Protein AF-X0YW70-F1 (afdb_monomer_lite)

Structure (mmCIF, N/CA/C/O backbone):
data_AF-X0YW70-F1
#
_entry.id   AF-X0YW70-F1
#
loop_
_atom_site.group_PDB
_atom_site.id
_atom_site.type_symbol
_atom_site.label_atom_id
_atom_site.label_alt_id
_atom_site.label_comp_id
_atom_site.label_asym_id
_atom_site.label_entity_id
_atom_site.label_seq_id
_atom_site.pdbx_PDB_ins_code
_atom_site.Cartn_x
_atom_site.Cartn_y
_atom_site.Cartn_z
_atom_site.occupancy
_atom_site.B_iso_or_equiv
_atom_site.auth_seq_id
_atom_site.auth_comp_id
_atom_site.auth_asym_id
_atom_site.auth_atom_id
_atom_site.pdbx_PDB_model_num
ATOM 1 N N . ALA A 1 1 ? 23.499 14.968 -59.913 1.00 42.66 1 ALA A N 1
ATOM 2 C CA . ALA A 1 1 ? 22.264 14.790 -59.120 1.00 42.66 1 ALA A CA 1
ATOM 3 C C . ALA A 1 1 ? 22.372 13.484 -58.333 1.00 42.66 1 ALA A C 1
ATOM 5 O O . ALA A 1 1 ? 22.371 12.433 -58.950 1.00 42.66 1 ALA A O 1
ATOM 6 N N . GLY A 1 2 ? 22.570 13.528 -57.010 1.00 45.94 2 GLY A N 1
ATOM 7 C CA . GLY A 1 2 ? 22.821 12.306 -56.221 1.00 45.94 2 GLY A CA 1
ATOM 8 C C . GLY A 1 2 ? 22.649 12.444 -54.703 1.00 45.94 2 GLY A C 1
ATOM 9 O O . GLY A 1 2 ? 23.212 11.651 -53.960 1.00 45.94 2 GLY A O 1
ATOM 10 N N . GLY A 1 3 ? 21.909 13.453 -54.228 1.00 42.41 3 GLY A N 1
ATOM 11 C CA . GLY A 1 3 ? 21.816 13.784 -52.795 1.00 42.41 3 GLY A CA 1
ATOM 12 C C . GLY A 1 3 ? 20.552 13.305 -52.068 1.00 42.41 3 GLY A C 1
ATOM 13 O O . GLY A 1 3 ? 20.504 13.346 -50.846 1.00 42.41 3 GLY A O 1
ATOM 14 N N . THR A 1 4 ? 19.519 12.841 -52.773 1.00 50.44 4 THR A N 1
ATOM 15 C CA . THR A 1 4 ? 18.180 12.627 -52.184 1.00 50.44 4 THR A CA 1
ATOM 16 C C . THR A 1 4 ? 17.891 11.201 -51.708 1.00 50.44 4 THR A C 1
ATOM 18 O O . THR A 1 4 ? 16.890 10.989 -51.024 1.00 50.44 4 THR A O 1
ATOM 21 N N . LEU A 1 5 ? 18.748 10.217 -52.011 1.00 46.97 5 LEU A N 1
ATOM 22 C CA . LEU A 1 5 ? 18.498 8.815 -51.637 1.00 46.97 5 LEU A CA 1
ATOM 23 C C . LEU A 1 5 ? 18.948 8.461 -50.204 1.00 46.97 5 LEU A C 1
ATOM 25 O O . LEU A 1 5 ? 18.358 7.573 -49.595 1.00 46.97 5 LEU A O 1
ATOM 29 N N . ARG A 1 6 ? 19.947 9.161 -49.642 1.00 49.00 6 ARG A N 1
ATOM 30 C CA . ARG A 1 6 ? 20.486 8.864 -48.295 1.00 49.00 6 ARG A CA 1
ATOM 31 C C . ARG A 1 6 ? 19.569 9.335 -47.157 1.00 49.00 6 ARG A C 1
ATOM 33 O O . ARG A 1 6 ? 19.349 8.592 -46.207 1.00 49.00 6 ARG A O 1
ATOM 40 N N . VAL A 1 7 ? 18.912 10.485 -47.326 1.00 46.56 7 VAL A N 1
ATOM 41 C CA . VAL A 1 7 ? 18.051 11.105 -46.294 1.00 46.56 7 VAL A CA 1
ATOM 42 C C . VAL A 1 7 ? 16.803 10.258 -45.970 1.00 46.56 7 VAL A C 1
ATOM 44 O O . VAL A 1 7 ? 16.304 10.246 -44.843 1.00 46.56 7 VAL A O 1
ATOM 47 N N . ARG A 1 8 ? 16.279 9.497 -46.944 1.00 48.88 8 ARG A N 1
ATOM 48 C CA . ARG A 1 8 ? 15.075 8.657 -46.760 1.00 48.88 8 ARG A CA 1
ATOM 49 C C . ARG A 1 8 ? 15.331 7.350 -45.998 1.00 48.88 8 ARG A C 1
ATOM 51 O O . ARG A 1 8 ? 14.405 6.816 -45.392 1.00 48.88 8 ARG A O 1
ATOM 58 N N . ALA A 1 9 ? 16.557 6.827 -46.028 1.00 44.50 9 ALA A N 1
ATOM 59 C CA . ALA A 1 9 ? 16.932 5.632 -45.269 1.00 44.50 9 ALA A CA 1
ATOM 60 C C . ALA A 1 9 ? 17.173 5.968 -43.786 1.00 44.50 9 ALA A C 1
ATOM 62 O O . ALA A 1 9 ? 16.694 5.256 -42.904 1.00 44.50 9 ALA A O 1
ATOM 63 N N . GLU A 1 10 ? 17.816 7.108 -43.517 1.00 46.19 10 GLU A N 1
ATOM 64 C CA . GLU A 1 10 ? 18.098 7.613 -42.164 1.00 46.19 10 GLU A CA 1
ATOM 65 C C . GLU A 1 10 ? 16.809 7.957 -41.395 1.00 46.19 10 GLU A C 1
ATOM 67 O O . GLU A 1 10 ? 16.687 7.670 -40.207 1.00 46.19 10 GLU A O 1
ATOM 72 N N . THR A 1 11 ? 15.795 8.483 -42.088 1.00 52.06 11 THR A N 1
ATOM 73 C CA . THR A 1 11 ? 14.478 8.818 -41.507 1.00 52.06 11 THR A CA 1
ATOM 74 C C . THR A 1 11 ? 13.588 7.604 -41.208 1.00 52.06 11 THR A C 1
ATOM 76 O O . THR A 1 11 ? 12.722 7.676 -40.336 1.00 52.06 11 THR A O 1
ATOM 79 N N . ARG A 1 12 ? 13.785 6.467 -41.889 1.00 50.66 12 ARG A N 1
ATOM 80 C CA . ARG A 1 12 ? 13.063 5.217 -41.582 1.00 50.66 12 ARG A CA 1
ATOM 81 C C . ARG A 1 12 ? 13.646 4.493 -40.370 1.00 50.66 12 ARG A C 1
ATOM 83 O O . ARG A 1 12 ? 12.865 3.965 -39.583 1.00 50.66 12 ARG A O 1
ATOM 90 N N . LEU A 1 13 ? 14.971 4.516 -40.181 1.00 53.16 13 LEU A N 1
ATOM 91 C CA . LEU A 1 13 ? 15.602 3.964 -38.974 1.00 53.16 13 LEU A CA 1
ATOM 92 C C . LEU A 1 13 ? 15.162 4.711 -37.706 1.00 53.16 13 LEU A C 1
ATOM 94 O O . LEU A 1 13 ? 14.901 4.074 -36.689 1.00 53.16 13 LEU A O 1
ATOM 98 N N . THR A 1 14 ? 15.019 6.038 -37.762 1.00 58.97 14 THR A N 1
ATOM 99 C CA . THR A 1 14 ? 14.597 6.839 -36.599 1.00 58.97 14 THR A CA 1
ATOM 100 C C . THR A 1 14 ? 13.123 6.657 -36.248 1.00 58.97 14 THR A C 1
ATOM 102 O O . THR A 1 14 ? 12.781 6.638 -35.067 1.00 58.97 14 THR A O 1
ATOM 105 N N . LYS A 1 15 ? 12.245 6.466 -37.243 1.00 56.50 15 LYS A N 1
ATOM 106 C CA . LYS A 1 15 ? 10.830 6.147 -36.999 1.00 56.50 15 LYS A CA 1
ATOM 107 C C . LYS A 1 15 ? 10.671 4.780 -36.327 1.00 56.50 15 LYS A C 1
ATOM 109 O O . LYS A 1 15 ? 9.982 4.683 -35.319 1.00 56.50 15 LYS A O 1
ATOM 114 N N . HIS A 1 16 ? 11.368 3.765 -36.839 1.00 57.78 16 HIS A N 1
ATOM 115 C CA . HIS A 1 16 ? 11.343 2.419 -36.265 1.00 57.78 16 HIS A CA 1
ATOM 116 C C . HIS A 1 16 ? 11.942 2.395 -34.850 1.00 57.78 16 HIS A C 1
ATOM 118 O O . HIS A 1 16 ? 11.401 1.734 -33.974 1.00 57.78 16 HIS A O 1
ATOM 124 N N . ALA A 1 17 ? 13.010 3.160 -34.596 1.00 58.31 17 ALA A N 1
ATOM 125 C CA . ALA A 1 17 ? 13.580 3.312 -33.256 1.00 58.31 17 ALA A CA 1
ATOM 126 C C . ALA A 1 17 ? 12.592 3.961 -32.268 1.00 58.31 17 ALA A C 1
ATOM 128 O O . ALA A 1 17 ? 12.493 3.507 -31.135 1.00 58.31 17 ALA A O 1
ATOM 129 N N . LYS A 1 18 ? 11.814 4.962 -32.706 1.00 58.06 18 LYS A N 1
ATOM 130 C CA . LYS A 1 18 ? 10.752 5.591 -31.898 1.00 58.06 18 LYS A CA 1
ATOM 131 C C . LYS A 1 18 ? 9.567 4.664 -31.619 1.00 58.06 18 LYS A C 1
ATOM 133 O O . LYS A 1 18 ? 9.034 4.672 -30.517 1.00 58.06 18 LYS A O 1
ATOM 138 N N . GLU A 1 19 ? 9.144 3.875 -32.606 1.00 54.81 19 GLU A N 1
ATOM 139 C CA . GLU A 1 19 ? 8.089 2.867 -32.419 1.00 54.81 19 GLU A CA 1
ATOM 140 C C . GLU A 1 19 ? 8.546 1.737 -31.486 1.00 54.81 19 GLU A C 1
ATOM 142 O O . GLU A 1 19 ? 7.775 1.295 -30.640 1.00 54.81 19 GLU A O 1
ATOM 147 N N . ILE A 1 20 ? 9.811 1.314 -31.574 1.00 58.03 20 ILE A N 1
ATOM 148 C CA . ILE A 1 20 ? 10.397 0.319 -30.667 1.00 58.03 20 ILE A CA 1
ATOM 149 C C . ILE A 1 20 ? 10.499 0.869 -29.234 1.00 58.03 20 ILE A C 1
ATOM 151 O O . ILE A 1 20 ? 10.133 0.156 -28.306 1.00 58.03 20 ILE A O 1
ATOM 155 N N . ASP A 1 21 ? 10.918 2.123 -29.046 1.00 56.66 21 ASP A N 1
ATOM 156 C CA . ASP A 1 21 ? 10.972 2.808 -27.740 1.00 56.66 21 ASP A CA 1
ATOM 157 C C . ASP A 1 21 ? 9.579 2.898 -27.078 1.00 56.66 21 ASP A C 1
ATOM 159 O O . ASP A 1 21 ? 9.391 2.486 -25.933 1.00 56.66 21 ASP A O 1
ATOM 163 N N . SER A 1 22 ? 8.557 3.274 -27.856 1.00 55.81 22 SER A N 1
ATOM 164 C CA . SER A 1 22 ? 7.154 3.300 -27.411 1.00 55.81 22 SER A CA 1
ATOM 165 C C . SER A 1 22 ? 6.595 1.905 -27.078 1.00 55.81 22 SER A C 1
ATOM 167 O O . SER A 1 22 ? 5.858 1.728 -26.106 1.00 55.81 22 SER A O 1
ATOM 169 N N . MET A 1 23 ? 6.965 0.872 -27.841 1.00 53.44 23 MET A N 1
ATOM 170 C CA . MET A 1 23 ? 6.566 -0.512 -27.547 1.00 53.44 23 MET A CA 1
ATOM 171 C C . MET A 1 23 ? 7.310 -1.105 -26.335 1.00 53.44 23 MET A C 1
ATOM 173 O O . MET A 1 23 ? 6.788 -2.018 -25.686 1.00 53.44 23 MET A O 1
ATOM 177 N N . VAL A 1 24 ? 8.505 -0.601 -26.010 1.00 53.94 24 VAL A N 1
ATOM 178 C CA . VAL A 1 24 ? 9.273 -0.952 -24.803 1.00 53.94 24 VAL A CA 1
ATOM 179 C C . VAL A 1 24 ? 8.676 -0.286 -23.552 1.00 53.94 24 VAL A C 1
ATOM 181 O O . VAL A 1 24 ? 8.626 -0.925 -22.500 1.00 53.94 24 VAL A O 1
ATOM 184 N N . GLU A 1 25 ? 8.118 0.924 -23.662 1.00 55.16 25 GLU A N 1
ATOM 185 C CA . GLU A 1 25 ? 7.384 1.594 -22.571 1.00 55.16 25 GLU A CA 1
ATOM 186 C C . GLU A 1 25 ? 6.136 0.821 -22.105 1.00 55.16 25 GLU A C 1
ATOM 188 O O . GLU A 1 25 ? 5.864 0.744 -20.903 1.00 55.16 25 GLU A O 1
ATOM 193 N N . ILE A 1 26 ? 5.398 0.198 -23.032 1.00 55.69 26 ILE A N 1
ATOM 194 C CA . ILE A 1 26 ? 4.180 -0.573 -22.716 1.00 55.69 26 ILE A CA 1
ATOM 195 C C . ILE A 1 26 ? 4.523 -1.961 -22.149 1.00 55.69 26 ILE A C 1
ATOM 197 O O . ILE A 1 26 ? 3.835 -2.461 -21.258 1.00 55.69 26 ILE A O 1
ATOM 201 N N . LYS A 1 27 ? 5.617 -2.586 -22.606 1.00 52.50 27 LYS A N 1
ATOM 202 C CA . LYS A 1 27 ? 6.040 -3.922 -22.138 1.00 52.50 27 LYS A CA 1
ATOM 203 C C . LYS A 1 27 ? 6.600 -3.942 -20.715 1.00 52.50 27 LYS A C 1
ATOM 205 O O . LYS A 1 27 ? 6.576 -4.993 -20.082 1.00 52.50 27 LYS A O 1
ATOM 210 N N . ASN A 1 28 ? 7.051 -2.802 -20.195 1.00 58.03 28 ASN A N 1
ATOM 211 C CA . ASN A 1 28 ? 7.602 -2.690 -18.841 1.00 58.03 28 ASN A CA 1
ATOM 212 C C . ASN A 1 28 ? 6.563 -2.333 -17.771 1.00 58.03 28 ASN A C 1
ATOM 214 O O . ASN A 1 28 ? 6.927 -2.045 -16.633 1.00 58.03 28 ASN A O 1
ATOM 218 N N . ALA A 1 29 ? 5.276 -2.325 -18.114 1.00 62.91 29 ALA A N 1
ATOM 219 C CA . ALA A 1 29 ? 4.238 -1.907 -17.188 1.00 62.91 29 ALA A CA 1
ATOM 220 C C . ALA A 1 29 ? 3.885 -2.960 -16.123 1.00 62.91 29 ALA A C 1
ATOM 222 O O . ALA A 1 29 ? 3.028 -2.682 -15.314 1.00 62.91 29 ALA A O 1
ATOM 223 N N . SER A 1 30 ? 4.485 -4.150 -16.064 1.00 74.69 30 SER A N 1
ATOM 224 C CA . SER A 1 30 ? 4.102 -5.170 -15.072 1.00 74.69 30 SER A CA 1
ATOM 225 C C . SER A 1 30 ? 4.532 -4.848 -13.625 1.00 74.69 30 SER A C 1
ATOM 227 O O . SER A 1 30 ? 5.403 -4.016 -13.363 1.00 74.69 30 SER A O 1
ATOM 229 N N . GLY A 1 31 ? 3.903 -5.526 -12.660 1.00 80.81 31 GLY A N 1
ATOM 230 C CA . GLY A 1 31 ? 4.183 -5.365 -11.229 1.00 80.81 31 GLY A CA 1
ATOM 231 C C . GLY A 1 31 ? 3.471 -4.163 -10.603 1.00 80.81 31 GLY A C 1
ATOM 232 O O . GLY A 1 31 ? 2.433 -3.717 -11.091 1.00 80.81 31 GLY A O 1
ATOM 233 N N . LEU A 1 32 ? 4.039 -3.633 -9.519 1.00 85.56 32 LEU A N 1
ATOM 234 C CA . LEU A 1 32 ? 3.462 -2.534 -8.737 1.00 85.56 32 LEU A CA 1
ATOM 235 C C . LEU A 1 32 ? 3.222 -1.264 -9.573 1.00 85.56 32 LEU A C 1
ATOM 237 O O . LEU A 1 32 ? 2.337 -0.476 -9.268 1.00 85.56 32 LEU A O 1
ATOM 241 N N . TYR A 1 33 ? 3.954 -1.056 -10.670 1.00 86.50 33 TYR A N 1
ATOM 242 C CA . TYR A 1 33 ? 3.765 0.132 -11.507 1.00 86.50 33 TYR A CA 1
ATOM 243 C C . TYR A 1 33 ? 2.441 0.162 -12.286 1.00 86.50 33 TYR A C 1
ATOM 245 O O . TYR A 1 33 ? 2.110 1.220 -12.812 1.00 86.50 33 TYR A O 1
ATOM 253 N N . MET A 1 34 ? 1.666 -0.929 -12.349 1.00 84.88 34 MET A N 1
ATOM 254 C CA . MET A 1 34 ? 0.340 -0.907 -12.993 1.00 84.88 34 MET A CA 1
ATOM 255 C C . MET A 1 34 ? -0.678 -0.049 -12.240 1.00 84.88 34 MET A C 1
ATOM 257 O O . MET A 1 34 ? -1.549 0.553 -12.860 1.00 84.88 34 MET A O 1
ATOM 261 N N . THR A 1 35 ? -0.594 -0.025 -10.911 1.00 88.75 35 THR A N 1
ATOM 262 C CA . THR A 1 35 ? -1.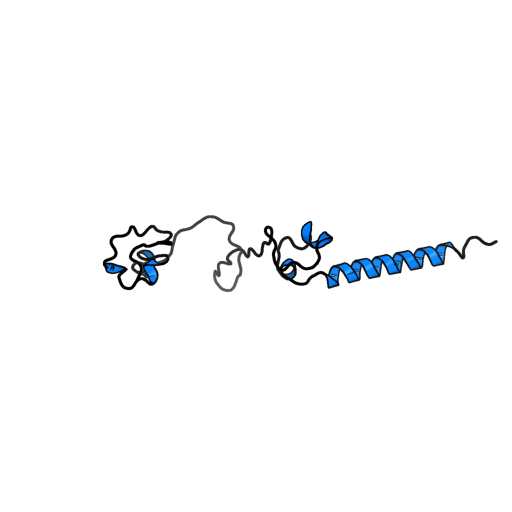586 0.615 -10.032 1.00 88.75 35 THR A CA 1
ATOM 263 C C . THR A 1 35 ? -1.000 1.764 -9.221 1.00 88.75 35 THR A C 1
ATOM 265 O O . THR A 1 35 ? -1.695 2.353 -8.405 1.00 88.75 35 THR A O 1
ATOM 268 N N . CYS A 1 36 ? 0.275 2.086 -9.438 1.00 90.44 36 CYS A N 1
ATOM 269 C CA . CYS A 1 36 ? 0.955 3.160 -8.731 1.00 90.44 36 CYS A CA 1
ATOM 270 C C . CYS A 1 36 ? 0.571 4.526 -9.315 1.00 90.44 36 CYS A C 1
ATOM 272 O O . CYS A 1 36 ? 0.815 4.791 -10.495 1.00 90.44 36 CYS A O 1
ATOM 274 N N . ASN A 1 37 ? 0.082 5.429 -8.471 1.00 91.38 37 ASN A N 1
ATOM 275 C CA . ASN A 1 37 ? -0.199 6.829 -8.787 1.00 91.38 37 ASN A CA 1
ATOM 276 C C . ASN A 1 37 ? 1.038 7.550 -9.348 1.00 91.38 37 ASN A C 1
ATOM 278 O O . ASN A 1 37 ? 0.937 8.380 -10.252 1.00 91.38 37 ASN A O 1
ATOM 282 N N . ASN A 1 38 ? 2.229 7.170 -8.877 1.00 89.75 38 ASN A N 1
ATOM 283 C CA . ASN A 1 38 ? 3.500 7.735 -9.328 1.00 89.75 38 ASN A CA 1
ATOM 284 C C . ASN A 1 38 ? 4.029 7.101 -10.627 1.00 89.75 38 ASN A C 1
ATOM 286 O O . ASN A 1 38 ? 5.049 7.549 -11.147 1.00 89.75 38 ASN A O 1
ATOM 290 N N . ALA A 1 39 ? 3.391 6.061 -11.179 1.00 87.12 39 ALA A N 1
ATOM 291 C CA . ALA A 1 39 ? 3.924 5.299 -12.313 1.00 87.12 39 ALA A CA 1
ATOM 292 C C . ALA A 1 39 ? 4.327 6.135 -13.545 1.00 87.12 39 ALA A C 1
ATOM 294 O O . ALA A 1 39 ? 5.345 5.790 -14.153 1.00 87.12 39 ALA A O 1
ATOM 295 N N . PRO A 1 40 ? 3.605 7.196 -13.962 1.00 84.19 40 PRO A N 1
ATOM 296 C CA . PRO A 1 40 ? 3.977 7.977 -15.147 1.00 84.19 40 PRO A CA 1
ATOM 297 C C . PRO A 1 40 ? 5.293 8.750 -14.993 1.00 84.19 40 PRO A C 1
ATOM 299 O O . PRO A 1 40 ? 6.008 8.940 -15.970 1.00 84.19 40 PRO A O 1
ATOM 302 N N . SER A 1 41 ? 5.625 9.182 -13.775 1.00 84.44 41 SER A N 1
ATOM 303 C CA . SER A 1 41 ? 6.786 10.032 -13.473 1.00 84.44 41 SER A CA 1
ATOM 304 C C . SER A 1 41 ? 7.824 9.353 -12.569 1.00 84.44 41 SER A C 1
ATOM 306 O O . SER A 1 41 ? 8.816 9.970 -12.178 1.00 84.44 41 SER A O 1
ATOM 308 N N . CYS A 1 42 ? 7.634 8.073 -12.237 1.00 83.62 42 CYS A N 1
ATOM 309 C CA . CYS A 1 42 ? 8.506 7.345 -11.327 1.00 83.62 42 CYS A CA 1
ATOM 310 C C . CYS A 1 42 ? 9.891 7.098 -11.946 1.00 83.62 42 CYS A C 1
ATOM 312 O O . CYS A 1 42 ? 10.052 6.303 -12.877 1.00 83.62 42 CYS A O 1
ATOM 314 N N . PHE A 1 43 ? 10.920 7.705 -11.349 1.00 84.44 43 PHE A N 1
ATOM 315 C CA . PHE A 1 43 ? 12.323 7.525 -11.736 1.00 84.44 43 PHE A CA 1
ATOM 316 C C . PHE A 1 43 ? 12.757 6.048 -11.766 1.00 84.44 43 PHE A C 1
ATOM 318 O O . PHE A 1 43 ? 13.561 5.641 -12.608 1.00 84.44 43 PHE A O 1
ATOM 325 N N . HIS A 1 44 ? 12.217 5.227 -10.861 1.00 81.81 44 HIS A N 1
ATOM 326 C CA . HIS A 1 44 ? 12.572 3.814 -10.767 1.00 81.81 44 HIS A CA 1
ATOM 327 C C . HIS A 1 44 ? 11.956 2.971 -11.887 1.00 81.81 44 HIS A C 1
ATOM 329 O O . HIS A 1 44 ? 12.628 2.062 -12.374 1.00 81.81 44 HIS A O 1
ATOM 335 N N . ARG A 1 45 ? 10.747 3.303 -12.360 1.00 80.62 45 ARG A N 1
ATOM 336 C CA . ARG A 1 45 ? 10.089 2.599 -13.473 1.00 80.62 45 ARG A CA 1
ATOM 337 C C . ARG A 1 45 ? 10.904 2.702 -14.760 1.00 80.62 45 ARG A C 1
ATOM 339 O O . ARG A 1 45 ? 11.157 1.692 -15.409 1.00 80.62 45 ARG A O 1
ATOM 346 N N . ALA A 1 46 ? 11.378 3.907 -15.082 1.00 76.44 46 ALA A N 1
ATOM 347 C CA . ALA A 1 46 ? 12.148 4.163 -16.299 1.00 76.44 46 ALA A CA 1
ATOM 348 C C . ALA A 1 46 ? 13.507 3.432 -16.337 1.00 76.44 46 ALA A C 1
ATOM 350 O O . ALA A 1 46 ? 14.068 3.242 -17.412 1.00 76.44 46 ALA A O 1
ATOM 351 N N . ARG A 1 47 ? 14.058 3.028 -15.180 1.00 76.75 47 ARG A N 1
ATOM 352 C CA . ARG A 1 47 ? 15.416 2.455 -15.083 1.00 76.75 47 ARG A CA 1
ATOM 353 C C . ARG A 1 47 ? 15.488 1.005 -14.618 1.00 76.75 47 ARG A C 1
ATOM 355 O O . ARG A 1 47 ? 16.488 0.352 -14.895 1.00 76.75 47 ARG A O 1
ATOM 362 N N . ARG A 1 48 ? 14.498 0.514 -13.869 1.00 76.88 48 ARG A N 1
ATOM 363 C CA . ARG A 1 48 ? 14.537 -0.821 -13.244 1.00 76.88 48 ARG A CA 1
ATOM 364 C C . ARG A 1 48 ? 13.561 -1.823 -13.862 1.00 76.88 48 ARG A C 1
ATOM 366 O O . ARG A 1 48 ? 13.607 -2.989 -13.488 1.00 76.88 48 ARG A O 1
ATOM 373 N N . GLY A 1 49 ? 12.730 -1.399 -14.817 1.00 71.31 49 GLY A N 1
ATOM 374 C CA . GLY A 1 49 ? 11.694 -2.257 -15.389 1.00 71.31 49 GLY A CA 1
ATOM 375 C C . GLY A 1 49 ? 10.597 -2.569 -14.362 1.00 71.31 49 GLY A C 1
ATOM 376 O O . GLY A 1 49 ? 10.426 -1.797 -13.417 1.00 71.31 49 GLY A O 1
ATOM 377 N N . PRO A 1 50 ? 9.834 -3.658 -14.529 1.00 74.38 50 PRO A N 1
ATOM 378 C CA . PRO A 1 50 ? 8.741 -3.999 -13.623 1.00 74.38 50 PRO A CA 1
ATOM 379 C C . PRO A 1 50 ? 9.239 -4.277 -12.198 1.00 74.38 50 PRO A C 1
ATOM 381 O O . PRO A 1 50 ? 10.149 -5.079 -11.992 1.00 74.38 50 PRO A O 1
ATOM 384 N N . ALA A 1 51 ? 8.641 -3.616 -11.202 1.00 78.56 51 ALA A N 1
ATOM 385 C CA . ALA A 1 51 ? 9.013 -3.776 -9.797 1.00 78.56 51 ALA A CA 1
ATOM 386 C C . ALA A 1 51 ? 7.979 -4.606 -9.032 1.00 78.56 51 ALA A C 1
ATOM 388 O O . ALA A 1 51 ? 6.779 -4.347 -9.106 1.00 78.56 51 ALA A O 1
ATOM 389 N N . LEU A 1 52 ? 8.470 -5.570 -8.251 1.00 80.44 52 LEU A N 1
ATOM 390 C CA . LEU A 1 52 ? 7.683 -6.300 -7.249 1.00 80.44 52 LEU A CA 1
ATOM 391 C C . LEU A 1 52 ? 7.749 -5.639 -5.864 1.00 80.44 52 LEU A C 1
ATOM 393 O O . LEU A 1 52 ? 6.912 -5.917 -5.016 1.00 80.44 52 LEU A O 1
ATOM 397 N N . LEU A 1 53 ? 8.738 -4.767 -5.648 1.00 82.06 53 LEU A N 1
ATOM 398 C CA . LEU A 1 53 ? 8.935 -3.999 -4.423 1.00 82.06 53 LEU A CA 1
ATOM 399 C C . LEU A 1 53 ? 9.389 -2.584 -4.788 1.00 82.06 53 LEU A C 1
ATOM 401 O O . LEU A 1 53 ? 10.338 -2.410 -5.557 1.00 82.06 53 LEU A O 1
ATOM 405 N N . CYS A 1 54 ? 8.716 -1.577 -4.240 1.00 85.25 54 CYS A N 1
ATOM 406 C CA . CYS A 1 54 ? 9.073 -0.176 -4.408 1.00 85.25 54 CYS A CA 1
ATOM 407 C C . CYS A 1 54 ? 8.687 0.592 -3.143 1.00 85.25 54 CYS A C 1
ATOM 409 O O . CYS A 1 54 ? 7.523 0.614 -2.763 1.00 85.25 54 CYS A O 1
ATOM 411 N N . GLU A 1 55 ? 9.668 1.221 -2.501 1.00 87.81 55 GLU A N 1
ATOM 412 C CA . GLU A 1 55 ? 9.462 1.991 -1.265 1.00 87.81 55 GLU A CA 1
ATOM 413 C C . GLU A 1 55 ? 8.649 3.272 -1.499 1.00 87.81 55 GLU A C 1
ATOM 415 O O . GLU A 1 55 ? 8.066 3.814 -0.570 1.00 87.81 55 GLU A O 1
ATOM 420 N N . THR A 1 56 ? 8.598 3.748 -2.747 1.00 89.06 56 THR A N 1
ATOM 421 C CA . THR A 1 56 ? 7.840 4.936 -3.169 1.00 89.06 56 THR A CA 1
ATOM 422 C C . THR A 1 56 ? 6.551 4.582 -3.916 1.00 89.06 56 THR A C 1
ATOM 424 O O . THR A 1 56 ? 5.994 5.413 -4.641 1.00 89.06 56 THR A O 1
ATOM 427 N N . PHE A 1 57 ? 6.092 3.334 -3.778 1.00 92.00 57 PHE A N 1
ATOM 428 C CA . PHE A 1 57 ? 4.797 2.906 -4.289 1.00 92.00 57 PHE A CA 1
ATOM 429 C C . PHE A 1 57 ? 3.669 3.659 -3.578 1.00 92.00 57 PHE A C 1
ATOM 431 O O . PHE A 1 57 ? 3.687 3.797 -2.358 1.00 92.00 57 PHE A O 1
ATOM 438 N N . ASP A 1 58 ? 2.705 4.139 -4.358 1.00 91.75 58 ASP A N 1
ATOM 439 C CA . ASP A 1 58 ? 1.542 4.870 -3.867 1.00 91.75 58 ASP A CA 1
ATOM 440 C C . ASP A 1 58 ? 0.306 4.422 -4.649 1.00 91.75 58 ASP A C 1
ATOM 442 O O . ASP A 1 58 ? 0.236 4.641 -5.856 1.00 91.75 58 ASP A O 1
ATOM 446 N N . ASP A 1 59 ? -0.647 3.789 -3.974 1.00 92.31 59 ASP A N 1
ATOM 447 C CA . ASP A 1 59 ? -1.966 3.417 -4.491 1.00 92.31 59 ASP A CA 1
ATOM 448 C C . ASP A 1 59 ? -3.094 4.125 -3.734 1.00 92.31 59 ASP A C 1
ATOM 450 O O . ASP A 1 59 ? -4.233 3.655 -3.717 1.00 92.31 59 ASP A O 1
A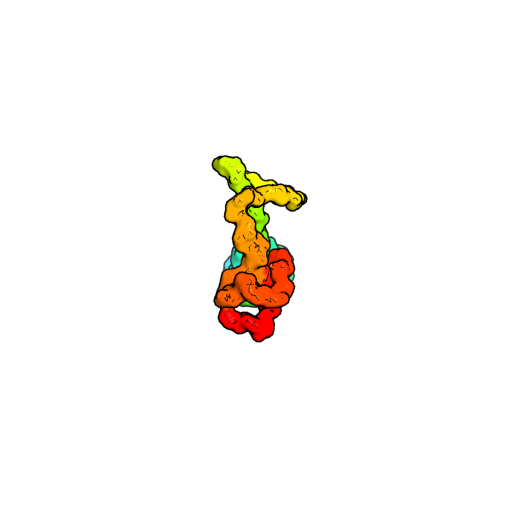TOM 454 N N . TYR A 1 60 ? -2.792 5.264 -3.103 1.00 93.44 60 TYR A N 1
ATOM 455 C CA . TYR A 1 60 ? -3.766 6.001 -2.320 1.00 93.44 60 TYR A CA 1
ATOM 456 C C . TYR A 1 60 ? -5.010 6.337 -3.151 1.00 93.44 60 TYR A C 1
ATOM 458 O O . TYR A 1 60 ? -4.952 7.072 -4.142 1.00 93.44 60 TYR A O 1
ATOM 466 N N . VAL A 1 61 ? -6.152 5.820 -2.696 1.00 88.50 61 VAL A N 1
ATOM 467 C CA . VAL A 1 61 ? -7.482 6.175 -3.189 1.00 88.50 61 VAL A CA 1
ATOM 468 C C . VAL A 1 61 ? -8.176 6.993 -2.098 1.00 88.50 61 VAL A C 1
ATOM 470 O O . VAL A 1 61 ? -8.370 6.479 -0.992 1.00 88.50 61 VAL A O 1
ATOM 473 N N . PRO A 1 62 ? -8.574 8.250 -2.364 1.00 84.38 62 PRO A N 1
ATOM 474 C CA . PRO A 1 62 ? -9.289 9.043 -1.375 1.00 84.38 62 PRO A CA 1
ATOM 475 C C . PRO A 1 62 ? -10.626 8.367 -1.022 1.00 84.38 62 PRO A C 1
ATOM 477 O O . PRO A 1 62 ? -11.324 7.884 -1.922 1.00 84.38 62 PRO A O 1
ATOM 480 N N . PRO A 1 63 ? -11.020 8.331 0.265 1.00 79.44 63 PRO A N 1
ATOM 481 C CA . PRO A 1 63 ? -12.273 7.712 0.677 1.00 79.44 63 PRO A CA 1
ATOM 482 C C . PRO A 1 63 ? -13.439 8.433 0.002 1.00 79.44 63 PRO A C 1
ATOM 484 O O . PRO A 1 63 ? -13.639 9.621 0.207 1.00 79.44 63 PRO A O 1
ATOM 487 N N . THR A 1 64 ? -14.224 7.746 -0.823 1.00 76.56 64 THR A N 1
ATOM 488 C CA . THR A 1 64 ? -15.410 8.361 -1.431 1.00 76.56 64 THR A CA 1
ATOM 489 C C . THR A 1 64 ? -16.560 8.326 -0.433 1.00 76.56 64 THR A C 1
ATOM 491 O O . THR A 1 64 ? -17.040 7.241 -0.098 1.00 76.56 64 THR A O 1
ATOM 494 N N . VAL A 1 65 ? -17.043 9.486 0.016 1.00 64.81 65 VAL A N 1
ATOM 495 C CA . VAL A 1 65 ? -18.286 9.546 0.794 1.00 64.81 65 VAL A CA 1
ATOM 496 C C . VAL A 1 65 ? -19.454 9.407 -0.178 1.00 64.81 65 VAL A C 1
ATOM 498 O O . VAL A 1 65 ? -19.591 10.172 -1.135 1.00 64.81 65 VAL A O 1
ATOM 501 N N . ARG A 1 66 ? -20.297 8.399 0.051 1.00 60.12 66 ARG A N 1
ATOM 502 C CA . ARG A 1 66 ? -21.558 8.218 -0.672 1.00 60.12 66 ARG A CA 1
ATOM 503 C C . ARG A 1 66 ? -22.625 9.051 0.034 1.00 60.12 66 ARG A C 1
ATOM 505 O O . ARG A 1 66 ? -23.121 8.646 1.079 1.00 60.12 66 ARG A O 1
ATOM 512 N N . ILE A 1 67 ? -22.971 10.209 -0.524 1.00 56.53 67 ILE A N 1
ATOM 513 C CA . ILE A 1 67 ? -24.174 10.955 -0.131 1.00 56.53 67 ILE A CA 1
ATOM 514 C C . ILE A 1 67 ? -25.183 10.774 -1.273 1.00 56.53 67 ILE A C 1
ATOM 516 O O . ILE A 1 67 ? -25.151 11.501 -2.265 1.00 56.53 67 ILE A O 1
ATOM 520 N N . GLY A 1 68 ? -26.023 9.737 -1.182 1.00 66.31 68 GLY A N 1
ATOM 521 C CA . GLY A 1 68 ? -26.904 9.310 -2.282 1.00 66.31 68 GLY A CA 1
ATOM 522 C C . GLY A 1 68 ? -26.148 8.720 -3.489 1.00 66.31 68 GLY A C 1
ATOM 523 O O . GLY A 1 68 ? -25.064 8.159 -3.332 1.00 66.31 68 GLY A O 1
ATOM 524 N N . ASP A 1 69 ? -26.699 8.866 -4.703 1.00 59.69 69 ASP A N 1
ATOM 525 C CA . ASP A 1 69 ? -26.148 8.312 -5.963 1.00 59.69 69 ASP A CA 1
ATOM 526 C C . ASP A 1 69 ? -24.947 9.085 -6.546 1.00 59.69 69 ASP A C 1
ATOM 528 O O . ASP A 1 69 ? -24.448 8.764 -7.628 1.00 59.69 69 ASP A O 1
ATOM 532 N N . ARG A 1 70 ? -24.451 10.118 -5.856 1.00 60.09 70 ARG A N 1
ATOM 533 C CA . ARG A 1 70 ? -23.382 10.984 -6.368 1.00 60.09 70 ARG A CA 1
ATOM 534 C C . ARG A 1 70 ? -22.070 10.723 -5.631 1.00 60.09 70 ARG A C 1
ATOM 536 O O . ARG A 1 70 ? -21.967 10.912 -4.421 1.00 60.09 70 ARG A O 1
ATOM 543 N N . VAL A 1 71 ? -21.051 10.294 -6.377 1.00 55.78 71 VAL A N 1
ATOM 544 C CA . VAL A 1 71 ? -19.676 10.170 -5.872 1.00 55.78 71 VAL A CA 1
ATOM 545 C C . VAL A 1 71 ? -19.096 11.573 -5.750 1.00 55.78 71 VAL A C 1
ATOM 547 O O . VAL A 1 71 ? -18.956 12.270 -6.753 1.00 55.78 71 VAL A O 1
ATOM 550 N N . THR A 1 72 ? -18.768 11.984 -4.528 1.00 56.50 72 THR A N 1
ATOM 551 C CA . THR A 1 72 ? -18.108 13.267 -4.270 1.00 56.50 72 THR A CA 1
ATOM 552 C C . THR A 1 72 ? -16.820 12.990 -3.505 1.00 56.50 72 THR A C 1
ATOM 554 O O . THR A 1 72 ? -16.828 12.248 -2.523 1.00 56.50 72 THR A O 1
ATOM 557 N N . THR A 1 73 ? -15.701 13.534 -3.978 1.00 53.75 73 THR A N 1
ATOM 558 C CA . THR A 1 73 ? -14.411 13.477 -3.282 1.00 53.75 73 THR A CA 1
ATOM 559 C C . THR A 1 73 ? -14.480 14.362 -2.036 1.00 53.75 73 THR A C 1
ATOM 561 O O . THR A 1 73 ? -14.704 15.566 -2.191 1.00 53.75 73 THR A O 1
ATOM 564 N N . PRO A 1 74 ? -14.308 13.829 -0.814 1.00 56.44 74 PRO A N 1
ATOM 565 C CA . PRO A 1 74 ? -14.201 14.665 0.369 1.00 56.44 74 PRO A CA 1
ATOM 566 C C . PRO A 1 74 ? -12.830 15.346 0.364 1.00 56.44 74 PRO A C 1
ATOM 568 O O . PRO A 1 74 ? -11.794 14.708 0.545 1.00 56.44 74 PRO A O 1
ATOM 571 N N . THR A 1 75 ? -12.819 16.658 0.146 1.00 53.53 75 THR A N 1
ATOM 572 C CA . THR A 1 75 ? -11.698 17.496 0.576 1.00 53.53 75 THR A CA 1
ATOM 573 C C . THR A 1 75 ? -11.615 17.371 2.095 1.00 53.53 75 THR A C 1
ATOM 575 O O . THR A 1 75 ? -12.617 17.549 2.786 1.00 53.53 75 THR A O 1
ATOM 578 N N . ALA A 1 76 ? -10.449 16.969 2.591 1.00 57.81 76 ALA A N 1
ATOM 579 C CA . ALA A 1 76 ? -10.226 16.620 3.984 1.00 57.81 76 ALA A CA 1
ATOM 580 C C . ALA A 1 76 ? -10.569 17.771 4.943 1.00 57.81 76 ALA A C 1
ATOM 582 O O . ALA A 1 76 ? -9.903 18.796 4.903 1.00 57.81 76 ALA A O 1
ATOM 583 N N . GLU A 1 77 ? -11.533 17.535 5.837 1.00 50.81 77 GLU A N 1
ATOM 584 C CA . GLU A 1 77 ? -11.495 17.926 7.253 1.00 50.81 77 GLU A CA 1
ATOM 585 C C . GLU A 1 77 ? -12.235 16.851 8.082 1.00 50.81 77 GLU A C 1
ATOM 587 O O . GLU A 1 77 ? -13.229 16.289 7.607 1.00 50.81 77 GLU A O 1
ATOM 592 N N . PRO A 1 78 ? -11.758 16.496 9.291 1.00 53.56 78 PRO A N 1
ATOM 593 C CA . PRO A 1 78 ? -12.310 15.383 10.052 1.00 53.56 78 PRO A CA 1
ATOM 594 C C . PRO A 1 78 ? -13.586 15.824 10.779 1.00 53.56 78 PRO A C 1
ATOM 596 O O . PRO A 1 78 ? -13.534 16.458 11.830 1.00 53.56 78 PRO A O 1
ATOM 599 N N . SER A 1 79 ? -14.750 15.464 10.240 1.00 47.84 79 SER A N 1
ATOM 600 C CA . SER A 1 79 ? -16.021 15.583 10.957 1.00 47.84 79 SER A CA 1
ATOM 601 C C . SER A 1 79 ? -16.339 14.259 11.649 1.00 47.84 79 SER A C 1
ATOM 603 O O . SER A 1 79 ? -16.707 13.269 11.019 1.00 47.84 79 SER A O 1
ATOM 605 N N . MET A 1 80 ? -16.148 14.253 12.969 1.00 55.56 80 MET A N 1
ATOM 606 C CA . MET A 1 80 ? -16.651 13.227 13.875 1.00 55.56 80 MET A CA 1
ATOM 607 C C . MET A 1 80 ? -18.180 13.201 13.820 1.00 55.56 80 MET A C 1
ATOM 609 O O . MET A 1 80 ? -18.823 14.141 14.279 1.00 55.56 80 MET A O 1
ATOM 613 N N . ALA A 1 81 ? -18.753 12.111 13.322 1.00 52.03 81 ALA A N 1
ATOM 614 C CA . ALA A 1 81 ? -20.096 11.681 13.691 1.00 52.03 81 ALA A CA 1
ATOM 615 C C . ALA A 1 81 ? -20.272 10.219 13.284 1.00 52.03 81 ALA A C 1
ATOM 617 O O . AL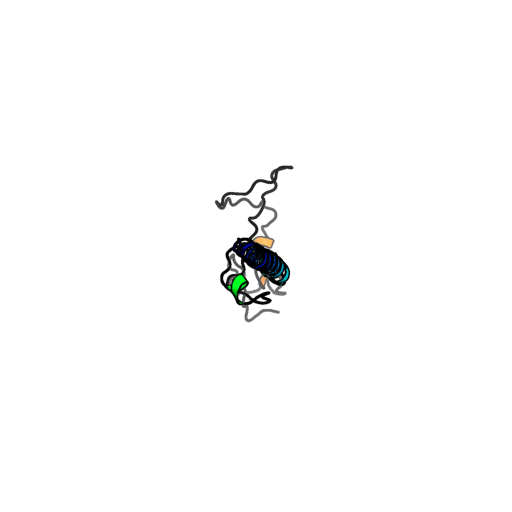A A 1 81 ? -20.666 9.918 12.159 1.00 52.03 81 ALA A O 1
ATOM 618 N N . VAL A 1 82 ? -19.991 9.310 14.213 1.00 46.19 82 VAL A N 1
ATOM 619 C CA . VAL A 1 82 ? -20.459 7.933 14.097 1.00 46.19 82 VAL A CA 1
ATOM 620 C C . VAL A 1 82 ? -21.408 7.678 15.261 1.00 46.19 82 VAL A C 1
ATOM 622 O O . VAL A 1 82 ? -21.153 8.038 16.410 1.00 46.19 82 VAL A O 1
ATOM 625 N N . SER A 1 83 ? -22.603 7.232 14.891 1.00 46.78 83 SER A N 1
ATOM 626 C CA . SER A 1 83 ? -23.804 7.159 15.713 1.00 46.78 83 SER A CA 1
ATOM 627 C C . SER A 1 83 ? -23.686 6.153 16.858 1.00 46.78 83 SER A C 1
ATOM 629 O O . SER A 1 83 ? -23.009 5.138 16.738 1.00 46.78 83 SER A O 1
ATOM 631 N N . ALA A 1 84 ? -24.453 6.417 17.918 1.00 46.53 84 ALA A N 1
ATOM 632 C CA . ALA A 1 84 ? -24.540 5.751 19.223 1.00 46.53 84 ALA A CA 1
ATOM 633 C C . ALA A 1 84 ? -24.848 4.228 19.255 1.00 46.53 84 ALA A C 1
ATOM 635 O O . ALA A 1 84 ? -25.287 3.715 20.279 1.00 46.53 84 ALA A O 1
ATOM 636 N N . ALA A 1 85 ? -24.609 3.484 18.174 1.00 45.88 85 ALA A N 1
ATOM 637 C CA . ALA A 1 85 ? -24.591 2.019 18.166 1.00 45.88 85 ALA A CA 1
ATOM 638 C C . ALA A 1 85 ? -23.178 1.434 18.403 1.00 45.88 85 ALA A C 1
ATOM 640 O O . ALA A 1 85 ? -23.032 0.225 18.562 1.00 45.88 85 ALA A O 1
ATOM 641 N N . GLU A 1 86 ? -22.138 2.276 18.452 1.00 47.44 86 GLU A N 1
ATOM 642 C CA . GLU A 1 86 ? -20.723 1.874 18.533 1.00 47.44 86 GLU A CA 1
ATOM 643 C C . GLU A 1 86 ? -20.119 1.872 19.949 1.00 47.44 86 GLU A C 1
ATOM 645 O O . GLU A 1 86 ? -18.900 1.808 20.104 1.00 47.44 86 GLU A O 1
ATOM 650 N N . GLU A 1 87 ? -20.917 1.936 21.015 1.00 49.00 87 GLU A N 1
ATOM 651 C CA . GLU A 1 87 ? -20.347 2.091 22.365 1.00 49.00 87 GLU A CA 1
ATOM 652 C C . GLU A 1 87 ? -19.533 0.868 22.852 1.00 49.00 87 GLU A C 1
ATOM 654 O O . GLU A 1 87 ? -18.688 0.999 23.741 1.00 49.00 87 GLU A O 1
ATOM 659 N N . ASP A 1 88 ? -19.733 -0.315 22.253 1.00 50.88 88 ASP A N 1
ATOM 660 C CA . ASP A 1 88 ? -18.949 -1.526 22.563 1.00 50.88 88 ASP A CA 1
ATOM 661 C C . ASP A 1 88 ? -17.777 -1.743 21.581 1.00 50.88 88 ASP A C 1
ATOM 663 O O . ASP A 1 88 ? -16.700 -2.176 21.991 1.00 50.88 88 ASP A O 1
ATOM 667 N N . ALA A 1 89 ? -17.931 -1.359 20.306 1.00 53.59 89 ALA A N 1
ATOM 668 C CA . ALA A 1 89 ? -16.851 -1.417 19.311 1.00 53.59 89 ALA A CA 1
ATOM 669 C C . ALA A 1 89 ? -15.783 -0.335 19.551 1.00 53.59 89 ALA A C 1
ATOM 671 O O . ALA A 1 89 ? -14.603 -0.557 19.296 1.00 53.59 89 ALA A O 1
ATOM 672 N N . SER A 1 90 ? -16.170 0.810 20.122 1.00 60.66 90 SER A N 1
ATOM 673 C CA . SER A 1 90 ? -15.238 1.892 20.447 1.00 60.66 90 SER A CA 1
ATOM 674 C C . SER A 1 90 ? -14.364 1.604 21.676 1.00 60.66 90 SER A C 1
ATOM 676 O O . SER A 1 90 ? -13.345 2.272 21.852 1.00 60.66 90 SER A O 1
ATOM 678 N N . LYS A 1 91 ? -14.736 0.656 22.552 1.00 72.44 91 LYS A N 1
ATOM 679 C CA . LYS A 1 91 ? -13.975 0.369 23.787 1.00 72.44 91 LYS A CA 1
ATOM 680 C C . LYS A 1 91 ? -12.792 -0.569 23.575 1.00 72.44 91 LYS A C 1
ATOM 682 O O . LYS A 1 91 ? -11.856 -0.549 24.377 1.00 72.44 91 LYS A O 1
ATOM 687 N N . TYR A 1 92 ? -12.832 -1.397 22.534 1.00 81.81 92 TYR A N 1
ATOM 688 C CA . TYR A 1 92 ? -11.800 -2.392 22.261 1.00 81.81 92 TYR A CA 1
ATOM 689 C C . TYR A 1 92 ? -11.314 -2.261 20.822 1.00 81.81 92 TYR A C 1
ATOM 691 O O . TYR A 1 92 ? -12.021 -2.611 19.886 1.00 81.81 92 TYR A O 1
ATOM 699 N N . ALA A 1 93 ? -10.077 -1.803 20.664 1.00 85.88 93 ALA A N 1
ATOM 700 C CA . ALA A 1 93 ? -9.402 -1.692 19.378 1.00 85.88 93 ALA A CA 1
ATOM 701 C C . ALA A 1 93 ? -8.080 -2.482 19.385 1.00 85.88 93 ALA A C 1
ATOM 703 O O . ALA A 1 93 ? -7.533 -2.813 20.447 1.00 85.88 93 ALA A O 1
ATOM 704 N N . GLY A 1 94 ? -7.542 -2.762 18.196 1.00 88.50 94 GLY A N 1
ATOM 705 C CA . GLY A 1 94 ? -6.312 -3.544 18.024 1.00 88.50 94 GLY A CA 1
ATOM 706 C C . GLY A 1 94 ? -6.484 -5.001 18.463 1.00 88.50 94 GLY A C 1
ATOM 707 O O . GLY A 1 94 ? -7.575 -5.561 18.360 1.00 88.50 94 GLY A O 1
ATOM 708 N N . LEU A 1 95 ? -5.427 -5.611 19.005 1.00 88.69 95 LEU A N 1
ATOM 709 C CA . LEU A 1 95 ? -5.444 -6.978 19.542 1.00 88.69 95 LEU A CA 1
ATOM 710 C C . LEU A 1 95 ? -6.550 -7.170 20.583 1.00 88.69 95 LEU A C 1
ATOM 712 O O . LEU A 1 95 ? -7.214 -8.200 20.596 1.00 88.69 95 LEU A O 1
ATOM 716 N N . CYS A 1 96 ? -6.833 -6.162 21.415 1.00 89.62 96 CYS A N 1
ATOM 717 C CA . CYS A 1 96 ? -7.889 -6.257 22.426 1.00 89.62 96 CYS A CA 1
ATOM 718 C C . CYS A 1 96 ? -9.292 -6.508 21.853 1.00 89.62 96 CYS A C 1
ATOM 720 O O . CYS A 1 96 ? -10.161 -6.941 22.607 1.00 89.62 96 CYS A O 1
ATOM 722 N N . MET A 1 97 ? -9.530 -6.278 20.558 1.00 88.94 97 MET A N 1
ATOM 723 C CA . MET A 1 97 ? -10.799 -6.636 19.921 1.00 88.94 97 MET A CA 1
ATOM 724 C C . MET A 1 97 ? -11.038 -8.154 19.944 1.00 88.94 97 MET A C 1
ATOM 726 O O . MET A 1 97 ? -12.170 -8.588 20.162 1.00 88.94 97 MET A O 1
ATOM 730 N N . ASN A 1 98 ? -9.972 -8.946 19.811 1.00 87.75 98 ASN A N 1
ATOM 731 C CA . ASN A 1 98 ? -10.026 -10.405 19.699 1.00 87.75 98 ASN A CA 1
ATOM 732 C C . ASN A 1 98 ? -9.503 -11.137 20.944 1.00 87.75 98 ASN A C 1
ATOM 734 O O . ASN A 1 98 ? -9.482 -12.357 20.952 1.00 87.75 98 ASN A O 1
ATOM 738 N N . CYS A 1 99 ? -9.092 -10.411 21.987 1.00 89.44 99 CYS A N 1
ATOM 739 C CA . CYS A 1 99 ? -8.578 -11.017 23.213 1.00 89.44 99 CYS A CA 1
ATOM 740 C C . CYS A 1 99 ? -9.698 -11.692 24.016 1.00 89.44 99 CYS A C 1
ATOM 742 O O . CYS A 1 99 ? -10.692 -11.040 24.365 1.00 89.44 99 CYS A O 1
ATOM 744 N N . ASP A 1 100 ? -9.480 -12.944 24.422 1.00 91.06 100 ASP A N 1
ATOM 745 C CA . ASP A 1 100 ? -10.436 -13.722 25.223 1.00 91.06 100 ASP A CA 1
ATOM 746 C C . ASP A 1 100 ? -10.758 -13.047 26.564 1.00 91.06 100 ASP A C 1
ATOM 748 O O . ASP A 1 100 ? -11.887 -13.067 27.064 1.00 91.06 100 ASP A O 1
ATOM 752 N N . ARG A 1 101 ? -9.771 -12.338 27.121 1.00 89.56 101 ARG A N 1
ATOM 753 C CA . ARG A 1 101 ? -9.880 -11.609 28.390 1.00 89.56 101 ARG A CA 1
ATOM 754 C C . ARG A 1 101 ? -10.129 -10.116 28.219 1.00 89.56 101 ARG A C 1
ATOM 756 O O . ARG A 1 101 ? -9.972 -9.364 29.175 1.00 89.56 101 ARG A O 1
ATOM 763 N N . ARG A 1 102 ? -10.551 -9.627 27.047 1.00 89.38 102 ARG A N 1
ATOM 764 C CA . ARG A 1 102 ? -10.698 -8.176 26.776 1.00 89.38 102 ARG A CA 1
ATOM 765 C C . ARG A 1 102 ? -11.491 -7.402 27.837 1.00 89.38 102 ARG A C 1
ATOM 767 O O . ARG A 1 102 ? -11.131 -6.269 28.156 1.00 89.38 102 ARG A O 1
ATOM 774 N N . ARG A 1 103 ? -12.520 -8.013 28.441 1.00 86.12 103 ARG A N 1
ATOM 775 C CA . ARG A 1 103 ? -13.356 -7.386 29.485 1.00 86.12 103 ARG A CA 1
ATOM 776 C C . ARG A 1 103 ? -12.637 -7.227 30.830 1.00 86.12 103 ARG A C 1
ATOM 778 O O . ARG A 1 103 ? -12.917 -6.272 31.544 1.00 86.12 103 ARG A O 1
ATOM 785 N N . THR A 1 104 ? -11.713 -8.127 31.160 1.00 89.75 104 THR A N 1
ATOM 786 C CA . THR A 1 104 ? -10.971 -8.159 32.436 1.00 89.75 104 THR A CA 1
ATOM 787 C C . THR A 1 104 ? -9.498 -7.770 32.290 1.00 89.75 104 THR A C 1
ATOM 789 O O . THR A 1 104 ? -8.799 -7.613 33.288 1.00 89.75 104 THR A O 1
ATOM 792 N N . CYS A 1 105 ? -9.029 -7.576 31.056 1.00 87.44 105 CYS A N 1
ATOM 793 C CA . CYS A 1 105 ? -7.672 -7.168 30.736 1.00 87.44 105 CYS A CA 1
ATOM 794 C C . CYS A 1 105 ? -7.355 -5.813 31.385 1.00 87.44 105 CYS A C 1
ATOM 796 O O . CYS A 1 105 ? -8.065 -4.825 31.149 1.00 87.44 105 CYS A O 1
ATOM 798 N N . ARG A 1 106 ? 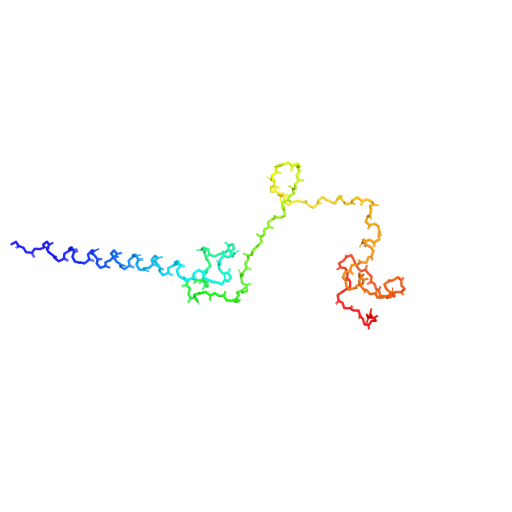-6.295 -5.807 32.206 1.00 88.94 106 ARG A N 1
ATOM 799 C CA . ARG A 1 106 ? -5.818 -4.656 32.993 1.00 88.94 106 ARG A CA 1
ATOM 800 C C . ARG A 1 106 ? -4.918 -3.717 32.185 1.00 88.94 106 ARG A C 1
ATOM 802 O O . ARG A 1 106 ? -4.591 -2.640 32.676 1.00 88.94 106 ARG A O 1
ATOM 809 N N . HIS A 1 107 ? -4.536 -4.115 30.969 1.00 87.00 107 HIS A N 1
ATOM 810 C CA . HIS A 1 107 ? -3.719 -3.297 30.077 1.00 87.00 107 HIS A CA 1
ATOM 811 C C . HIS A 1 107 ? -4.494 -2.076 29.565 1.00 87.00 107 HIS A C 1
ATOM 813 O O . HIS A 1 107 ? -5.713 -2.157 29.357 1.00 87.00 107 HIS A O 1
ATOM 819 N N . PRO A 1 108 ? -3.808 -0.937 29.357 1.00 85.31 108 PRO A N 1
ATOM 820 C CA . PRO A 1 108 ? -4.426 0.268 28.820 1.00 85.31 108 PRO A CA 1
ATOM 821 C C . PRO A 1 108 ? -4.984 0.008 27.417 1.00 85.31 108 PRO A C 1
ATOM 823 O O . PRO A 1 108 ? -4.338 -0.630 26.593 1.00 85.31 108 PRO A O 1
ATOM 826 N N . LYS A 1 109 ? -6.184 0.529 27.138 1.00 86.69 109 LYS A N 1
ATOM 827 C CA . LYS A 1 109 ? -6.885 0.385 25.850 1.00 86.69 109 LYS A CA 1
ATOM 828 C C . LYS A 1 109 ? -6.918 1.748 25.159 1.00 86.69 109 LYS A C 1
ATOM 830 O O . LYS A 1 109 ? -7.905 2.470 25.302 1.00 86.69 109 LYS A O 1
ATOM 835 N N . PRO A 1 110 ? -5.818 2.168 24.506 1.00 85.00 110 PRO A N 1
ATOM 836 C CA . PRO A 1 110 ? -5.787 3.446 23.809 1.00 85.00 110 PRO A CA 1
ATOM 837 C C . PRO A 1 110 ? -6.781 3.430 22.643 1.00 85.00 110 PRO A C 1
ATOM 839 O O . PRO A 1 110 ? -7.121 2.366 22.128 1.00 85.00 110 PRO A O 1
ATOM 842 N N . ALA A 1 111 ? -7.199 4.611 22.181 1.00 81.50 111 ALA A N 1
ATOM 843 C CA . ALA A 1 111 ? -8.132 4.736 21.057 1.00 81.50 111 ALA A CA 1
ATOM 844 C C . ALA A 1 111 ? -7.626 4.039 19.774 1.00 81.50 111 ALA A C 1
ATOM 846 O O . ALA A 1 111 ? -8.417 3.481 19.024 1.00 81.50 111 ALA A O 1
ATOM 847 N N . GLY A 1 112 ? -6.304 4.009 19.553 1.00 82.31 112 GLY A N 1
ATOM 848 C CA . 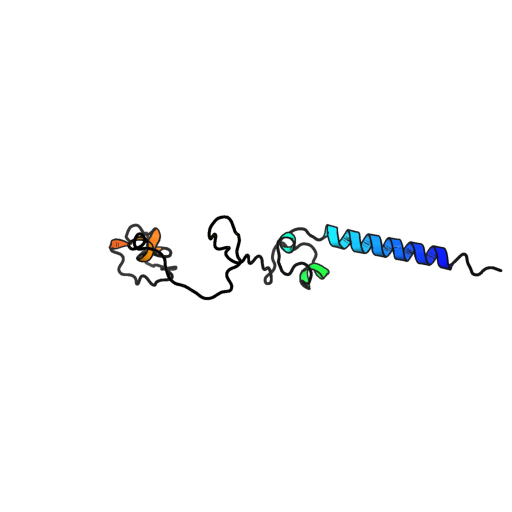GLY A 1 112 ? -5.673 3.284 18.439 1.00 82.31 112 GLY A CA 1
ATOM 849 C C . GLY A 1 112 ? -5.569 1.764 18.629 1.00 82.31 112 GLY A C 1
ATOM 850 O O . GLY A 1 112 ? -5.071 1.068 17.743 1.00 82.31 112 GLY A O 1
ATOM 851 N N . GLY A 1 113 ? -6.018 1.246 19.772 1.00 88.62 113 GLY A N 1
ATOM 852 C CA . GLY A 1 113 ? -5.941 -0.164 20.114 1.00 88.62 113 GLY A CA 1
ATOM 853 C C . GLY A 1 113 ? -4.578 -0.626 20.613 1.00 88.62 113 GLY A C 1
ATOM 854 O O . GLY A 1 113 ? -3.560 0.051 20.473 1.00 88.62 113 GLY A O 1
ATOM 855 N N . VAL A 1 114 ? -4.562 -1.808 21.222 1.00 89.19 114 VAL A N 1
ATOM 856 C CA . VAL A 1 114 ? -3.325 -2.430 21.705 1.00 89.19 114 VAL A CA 1
ATOM 857 C C . VAL A 1 114 ? -2.712 -3.256 20.580 1.00 89.19 114 VAL A C 1
ATOM 859 O O . VAL A 1 114 ? -3.354 -4.168 20.078 1.00 89.19 114 VAL A O 1
ATOM 862 N N . TRP A 1 115 ? -1.476 -2.954 20.187 1.00 88.25 115 TRP A N 1
ATOM 863 C CA . TRP A 1 115 ? -0.746 -3.704 19.148 1.00 88.25 1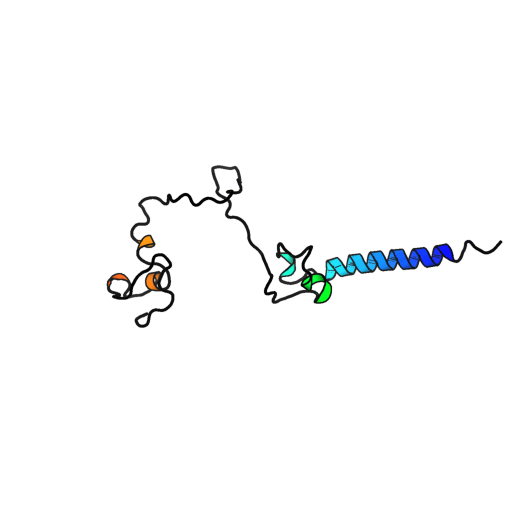15 TRP A CA 1
ATOM 864 C C . TRP A 1 115 ? 0.237 -4.722 19.720 1.00 88.25 115 TRP A C 1
ATOM 866 O O . TRP A 1 115 ? 0.670 -5.633 19.021 1.00 88.25 115 TRP A O 1
ATOM 876 N N . HIS A 1 116 ? 0.563 -4.583 21.002 1.00 86.25 116 HIS A N 1
ATOM 877 C CA . HIS A 1 116 ? 1.398 -5.513 21.735 1.00 86.25 116 HIS A CA 1
ATOM 878 C C . HIS A 1 116 ? 0.845 -5.648 23.153 1.00 86.25 116 HIS A C 1
ATOM 880 O O . HIS A 1 116 ? 0.734 -4.655 23.869 1.00 86.25 116 HIS A O 1
ATOM 886 N N . CYS A 1 117 ? 0.434 -6.858 23.522 1.00 86.31 117 CYS A N 1
ATOM 887 C CA . CYS A 1 117 ? -0.153 -7.167 24.819 1.00 86.31 117 CYS A CA 1
ATOM 888 C C . CYS A 1 117 ? 0.542 -8.410 25.366 1.00 86.31 117 CYS A C 1
ATOM 890 O O . CYS A 1 117 ? 0.457 -9.471 24.753 1.00 86.31 117 CYS A O 1
ATOM 892 N N . GLU A 1 118 ? 1.211 -8.274 26.508 1.00 87.38 118 GLU A N 1
ATOM 893 C CA . GLU A 1 118 ? 1.965 -9.369 27.136 1.00 87.38 118 GLU A CA 1
ATOM 894 C C . GLU A 1 118 ? 1.045 -10.486 27.651 1.00 87.38 118 GLU A C 1
ATOM 896 O O . GLU A 1 118 ? 1.434 -11.647 27.675 1.00 87.38 118 GLU A O 1
ATOM 901 N N . ASP A 1 119 ? -0.206 -10.142 27.970 1.00 87.69 119 ASP A N 1
ATOM 902 C CA . ASP A 1 119 ? -1.225 -11.071 28.471 1.00 87.69 119 ASP A CA 1
ATOM 903 C C . ASP A 1 119 ? -2.245 -11.475 27.387 1.00 87.69 119 ASP A C 1
ATOM 905 O O . ASP A 1 119 ? -3.395 -11.800 27.709 1.00 87.69 119 ASP A O 1
ATOM 909 N N . TYR A 1 120 ? -1.887 -11.369 26.101 1.00 90.19 120 TYR A N 1
ATOM 910 C CA . TYR A 1 120 ? -2.785 -11.774 25.018 1.00 90.19 120 TYR A CA 1
ATOM 911 C C . TYR A 1 120 ? -2.940 -13.297 24.991 1.00 90.19 120 TYR A C 1
ATOM 913 O O . TYR A 1 120 ? -1.954 -14.026 24.911 1.00 90.19 120 TYR A O 1
ATOM 921 N N . GLU A 1 121 ? -4.190 -13.740 25.042 1.00 81.25 121 GLU A N 1
ATOM 922 C CA . GLU A 1 121 ? -4.638 -15.127 24.909 1.00 81.25 121 GLU A CA 1
ATOM 923 C C . GLU A 1 121 ? -5.718 -15.157 23.827 1.00 81.25 121 GLU A C 1
ATOM 925 O O . GLU A 1 121 ? -6.580 -14.232 23.850 1.00 81.25 121 GLU A O 1
#

Sequence (121 aa):
AGGTLRVRAETRLTKHAKEIDSMVEIKNASGLYMTCNNAPSCFHRARRGPALLCETFDDYVPPTVRIGDRVTTPTAEPSMAVSAAEEDASKYAGLCMNCDRRRTCRHPKPAGGVWHCEDYE

Radius of gyration: 27.99 Å; chains: 1; bounding box: 50×33×92 Å

Organism: NCBI:txid412755

Secondary structure (DSSP, 8-state):
---SSHHHHHHHHHHHHHHHHHHHHHHT--BGGGT-TTTTT-HHHHHH-SBS--TT--------EEETTEEE---S-------TT-TTTTT--BGGGT-TTTTT--S---TT-BS--TT--

Foldseek 3Di:
DPPPPPVVVVVVVVVVVVVVVVVLLVQLCDALLVQFPCNVPDPCCVPPGHDPDDPNGDNDDQDFDPPDPDTDRDPDDDDDDDDPPCPPVQQAEALLVVAPCSVPDPDDQDSNHDPDDPPGD

pLDDT: mean 70.73, std 16.73, range [42.41, 93.44]